Protein AF-A0A968T554-F1 (afdb_monomer_lite)

Sequence (140 aa):
MIKTLPDLVFYTQKIAQVHGANHPELNEAASLIIQVDHELRQHLKNEEEVLFPAIKKLAEFNLQEDRQTINTEITRMIGEHDFAGGTMDYIHTITSGYKLPDDACQTYKVAFRLLEQFEDDLHIHVHLENNILYPKALKL

Secondary structure (DSSP, 8-state):
-TTTHHHHHHHHHHHHHHHTTT-THHHHHHHHHHHHHHHHHHHHHHIIIIIHHHHHHHHHH--HHHHHHHHHHHHHHHHHHHHHHHHHHHHHHHTTTTPPPTT--HHHHHHHHHHHHHHHHHHHHHHHIIIIIHHHHTT-

Foldseek 3Di:
DLVLLVVLLVLLVVCCVPCCVVQVLSVVLSVLSVVLNVLVVVLVVCVVPFQVVLLVCCVVPVDPVSLVSNVVSLVVSVVSLCSNLVSLVVSCVSCVNLDDDPPQDPSSVVNSVSSNVVNVVSVVVCCCVVPPVSVVSNVD

Structure (mmCIF, N/CA/C/O backbone):
data_AF-A0A968T554-F1
#
_entry.id   AF-A0A968T554-F1
#
loop_
_atom_site.group_PDB
_atom_site.id
_atom_site.type_symbol
_atom_site.label_atom_id
_atom_site.label_alt_id
_atom_site.label_comp_id
_atom_site.label_asym_id
_atom_site.label_entity_id
_atom_site.label_seq_id
_atom_site.pdbx_PDB_ins_code
_atom_site.Cartn_x
_atom_site.Cartn_y
_atom_site.Cartn_z
_atom_site.occupancy
_atom_site.B_iso_or_equiv
_atom_site.auth_seq_id
_atom_site.auth_comp_id
_atom_site.auth_asym_id
_atom_site.auth_atom_id
_atom_site.pdbx_PDB_model_num
ATOM 1 N N . MET A 1 1 ? 3.734 -6.682 5.311 1.00 73.88 1 MET A N 1
ATOM 2 C CA . MET A 1 1 ? 3.662 -5.271 4.884 1.00 73.88 1 MET A CA 1
ATOM 3 C C . MET A 1 1 ? 4.905 -4.436 5.237 1.00 73.88 1 MET A C 1
ATOM 5 O O . MET A 1 1 ? 5.717 -4.235 4.350 1.00 73.88 1 MET A O 1
ATOM 9 N N . ILE A 1 2 ? 5.168 -4.015 6.489 1.00 78.06 2 ILE A N 1
ATOM 10 C CA . ILE A 1 2 ? 6.301 -3.085 6.790 1.00 78.06 2 ILE A CA 1
ATOM 11 C C . ILE A 1 2 ? 7.674 -3.593 6.328 1.00 78.06 2 ILE A C 1
ATOM 13 O O . ILE A 1 2 ? 8.494 -2.827 5.829 1.00 78.06 2 ILE A O 1
ATOM 17 N N . LYS A 1 3 ? 7.946 -4.891 6.500 1.00 80.50 3 LYS A N 1
ATOM 18 C CA . LYS A 1 3 ? 9.250 -5.481 6.158 1.00 80.50 3 LYS A CA 1
ATOM 19 C C . LYS A 1 3 ? 9.536 -5.498 4.654 1.00 80.50 3 LYS A C 1
ATOM 21 O O . LYS A 1 3 ? 10.702 -5.513 4.287 1.00 80.50 3 LYS A O 1
ATOM 26 N N . THR A 1 4 ? 8.501 -5.520 3.814 1.00 84.88 4 THR A N 1
ATOM 27 C CA . THR A 1 4 ? 8.629 -5.639 2.352 1.00 84.88 4 THR A CA 1
ATOM 28 C C . THR A 1 4 ? 8.665 -4.281 1.653 1.00 84.88 4 THR A C 1
ATOM 30 O O . THR A 1 4 ? 9.204 -4.180 0.555 1.00 84.88 4 THR A O 1
ATOM 33 N N . LEU A 1 5 ? 8.170 -3.224 2.305 1.00 90.62 5 LEU A N 1
ATOM 34 C CA . LEU A 1 5 ? 8.167 -1.856 1.781 1.00 90.62 5 LEU A CA 1
ATOM 35 C C . LEU A 1 5 ? 9.557 -1.326 1.358 1.00 90.62 5 LEU A C 1
ATOM 37 O O . LEU A 1 5 ? 9.654 -0.788 0.257 1.00 90.62 5 LEU A O 1
ATOM 41 N N . PRO A 1 6 ? 10.648 -1.487 2.144 1.00 94.31 6 PRO A N 1
ATOM 42 C CA . PRO A 1 6 ? 11.970 -1.016 1.723 1.00 94.31 6 PRO A CA 1
ATOM 43 C C . PRO A 1 6 ? 12.443 -1.650 0.411 1.00 94.31 6 PRO A C 1
ATOM 45 O O . PRO A 1 6 ? 12.982 -0.955 -0.450 1.00 94.31 6 PRO A O 1
ATOM 48 N N . ASP A 1 7 ? 12.206 -2.953 0.244 1.00 95.62 7 ASP A N 1
ATOM 49 C CA . ASP A 1 7 ? 12.557 -3.668 -0.981 1.00 95.62 7 ASP A CA 1
ATOM 50 C C . ASP A 1 7 ? 11.684 -3.195 -2.148 1.00 95.62 7 ASP A C 1
ATOM 52 O O . ASP A 1 7 ? 12.197 -2.948 -3.238 1.00 95.62 7 ASP A O 1
ATOM 56 N N . LEU A 1 8 ? 10.381 -3.002 -1.924 1.00 96.75 8 LEU A N 1
ATOM 57 C CA . LEU A 1 8 ? 9.461 -2.496 -2.942 1.00 96.75 8 LEU A CA 1
ATOM 58 C C . LEU A 1 8 ? 9.881 -1.110 -3.455 1.00 96.75 8 LEU A C 1
ATOM 60 O O . LEU A 1 8 ? 9.973 -0.903 -4.668 1.00 96.75 8 LEU A O 1
ATOM 64 N N . VAL A 1 9 ? 10.206 -0.182 -2.550 1.00 98.25 9 VAL A N 1
ATOM 65 C CA . VAL A 1 9 ? 10.723 1.151 -2.902 1.00 98.25 9 VAL A CA 1
ATOM 66 C C . VAL A 1 9 ? 12.035 1.026 -3.675 1.00 98.25 9 VAL A C 1
ATOM 68 O O . VAL A 1 9 ? 12.194 1.633 -4.734 1.00 98.25 9 VAL A O 1
ATOM 71 N N . PHE A 1 10 ? 12.966 0.199 -3.194 1.00 98.31 10 PHE A N 1
ATOM 72 C CA . PHE A 1 10 ? 14.255 0.000 -3.851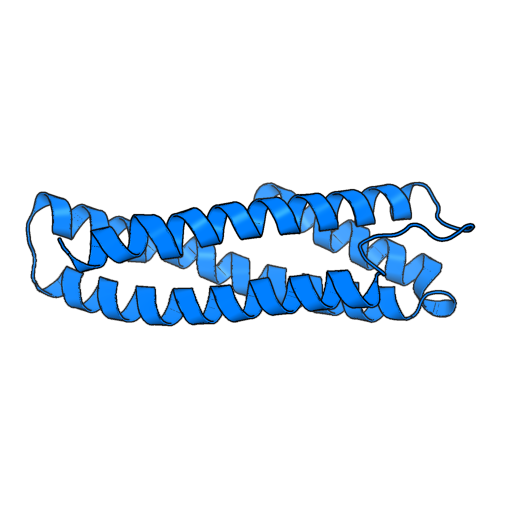 1.00 98.31 10 PHE A CA 1
ATOM 73 C C . PHE A 1 10 ? 14.099 -0.518 -5.287 1.00 98.31 10 PHE A C 1
ATOM 75 O O . PHE A 1 10 ? 14.683 0.037 -6.221 1.00 98.31 10 PHE A O 1
ATOM 82 N N . TYR A 1 11 ? 13.312 -1.577 -5.484 1.00 98.56 11 TYR A N 1
ATOM 83 C CA . TYR A 1 11 ? 13.168 -2.216 -6.788 1.00 98.56 11 TYR A CA 1
ATOM 84 C C . TYR A 1 11 ? 12.400 -1.341 -7.782 1.00 98.56 11 TYR A C 1
ATOM 86 O O . TYR A 1 11 ? 12.814 -1.261 -8.939 1.00 98.56 11 TYR A O 1
ATOM 94 N N . THR A 1 12 ? 11.348 -0.641 -7.348 1.00 98.56 12 THR A N 1
ATOM 95 C CA . THR A 1 12 ? 10.575 0.270 -8.214 1.00 98.56 12 THR A CA 1
ATOM 96 C C . THR A 1 12 ? 11.421 1.461 -8.668 1.00 98.56 12 THR A C 1
ATOM 98 O O . THR A 1 12 ? 11.499 1.745 -9.865 1.00 98.56 12 THR A O 1
ATOM 101 N N . GLN A 1 13 ? 12.182 2.081 -7.761 1.00 98.69 13 GLN A N 1
ATOM 102 C CA . GLN A 1 13 ? 13.156 3.116 -8.121 1.00 98.69 13 GLN A CA 1
ATOM 103 C C . GLN A 1 13 ? 14.237 2.586 -9.061 1.00 98.69 13 GLN A C 1
ATOM 105 O O . GLN A 1 13 ? 14.644 3.273 -10.002 1.00 98.69 13 GLN A O 1
ATOM 110 N N . LYS A 1 14 ? 14.716 1.356 -8.835 1.00 98.56 14 LYS A N 1
ATOM 111 C CA . LYS A 1 14 ? 15.782 0.792 -9.659 1.00 98.56 14 LYS A CA 1
ATOM 112 C C . LYS A 1 14 ? 15.338 0.575 -11.101 1.00 98.56 14 LYS A C 1
ATOM 114 O O . LYS A 1 14 ? 16.115 0.856 -12.015 1.00 98.56 14 LYS A O 1
ATOM 119 N N . ILE A 1 15 ? 14.118 0.086 -11.315 1.00 98.38 15 ILE A N 1
ATOM 120 C CA . ILE A 1 15 ? 13.597 -0.144 -12.668 1.00 98.38 15 ILE A CA 1
ATOM 121 C C . ILE A 1 15 ? 13.255 1.178 -13.355 1.00 98.38 15 ILE A C 1
ATOM 123 O O . ILE A 1 15 ? 13.578 1.326 -14.528 1.00 98.38 15 ILE A O 1
ATOM 127 N N . ALA A 1 16 ? 12.743 2.170 -12.620 1.00 98.56 16 ALA A N 1
ATOM 128 C CA . ALA A 1 16 ? 12.542 3.521 -13.134 1.00 98.56 16 ALA A CA 1
ATOM 129 C C . ALA A 1 16 ? 13.867 4.143 -13.600 1.00 98.56 16 ALA A C 1
ATOM 131 O O . ALA A 1 16 ? 13.970 4.638 -14.716 1.00 98.56 16 ALA A O 1
ATOM 132 N N . GLN A 1 17 ? 14.933 4.017 -12.805 1.00 98.38 17 GLN A N 1
ATOM 133 C CA . GLN A 1 17 ? 16.252 4.542 -13.163 1.00 98.38 17 GLN A CA 1
ATOM 134 C C . GLN A 1 17 ? 16.813 3.929 -14.458 1.00 98.38 17 GLN A C 1
ATOM 136 O O . GLN A 1 17 ? 17.447 4.627 -15.246 1.00 98.38 17 GLN A O 1
ATOM 141 N N . VAL A 1 18 ? 16.654 2.616 -14.646 1.00 98.00 18 VAL A N 1
ATOM 142 C CA . VAL A 1 18 ? 17.284 1.886 -15.761 1.00 98.00 18 VAL A CA 1
ATOM 143 C C . VAL A 1 18 ? 16.419 1.908 -17.020 1.00 98.00 18 VAL A C 1
ATOM 145 O O . VAL A 1 18 ? 16.947 2.052 -18.119 1.00 98.00 18 VAL A O 1
ATOM 148 N N . HIS A 1 19 ? 15.105 1.760 -16.866 1.00 98.12 19 HIS A N 1
ATOM 149 C CA . HIS A 1 19 ? 14.161 1.560 -17.966 1.00 98.12 19 HIS A CA 1
ATOM 150 C C . HIS A 1 19 ? 13.229 2.756 -18.192 1.00 98.12 19 HIS A C 1
ATOM 152 O O . HIS A 1 19 ? 12.607 2.831 -19.247 1.00 98.12 19 HIS A O 1
ATOM 158 N N . GLY A 1 20 ? 13.171 3.726 -17.273 1.00 97.75 20 GLY A N 1
ATOM 159 C CA . GLY A 1 20 ? 12.201 4.826 -17.284 1.00 97.75 20 GLY A CA 1
ATOM 160 C C . GLY A 1 20 ? 12.275 5.777 -18.480 1.00 97.75 20 GLY A C 1
ATOM 161 O O . GLY A 1 20 ? 11.345 6.546 -18.692 1.00 97.75 20 GLY A O 1
ATOM 162 N N . ALA A 1 21 ? 13.350 5.742 -19.273 1.00 97.56 21 ALA A N 1
ATOM 163 C CA . ALA A 1 21 ? 13.417 6.476 -20.539 1.00 97.56 21 ALA A CA 1
ATOM 164 C C . ALA A 1 21 ? 12.559 5.827 -21.642 1.00 97.56 21 ALA A C 1
ATOM 166 O O . ALA A 1 21 ? 11.971 6.535 -22.454 1.00 97.56 21 ALA A O 1
ATOM 167 N N . ASN A 1 22 ? 12.487 4.492 -21.657 1.00 97.44 22 ASN A N 1
ATOM 168 C CA . ASN A 1 22 ? 11.694 3.718 -22.618 1.00 97.44 22 ASN A CA 1
ATOM 169 C C . ASN A 1 22 ? 10.313 3.337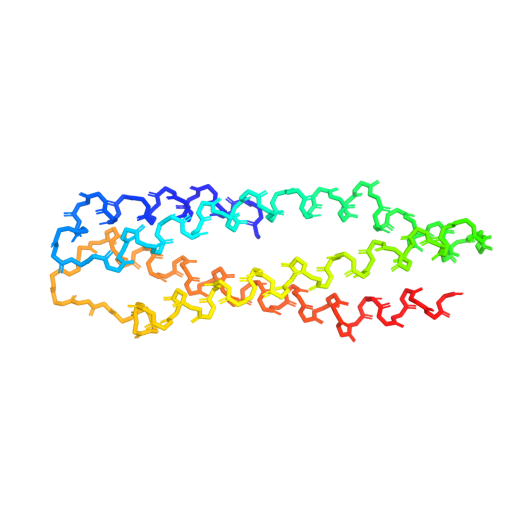 -22.058 1.00 97.44 22 ASN A C 1
ATOM 171 O O . ASN A 1 22 ? 9.398 3.086 -22.832 1.00 97.44 22 ASN A O 1
ATOM 175 N N . HIS A 1 23 ? 10.189 3.316 -20.729 1.00 97.94 23 HIS A N 1
ATOM 176 C CA . HIS A 1 23 ? 9.017 2.896 -19.956 1.00 97.94 23 HIS A CA 1
ATOM 177 C C . HIS A 1 23 ? 8.669 3.987 -18.926 1.00 97.94 23 HIS A C 1
ATOM 179 O O . HIS A 1 23 ? 8.965 3.839 -17.734 1.00 97.94 23 HIS A O 1
ATOM 185 N N . PRO A 1 24 ? 8.164 5.156 -19.372 1.00 97.94 24 PRO A N 1
ATOM 186 C CA . PRO A 1 24 ? 7.978 6.332 -18.520 1.00 97.94 24 PRO A CA 1
ATOM 187 C C . PRO A 1 24 ? 7.016 6.109 -17.348 1.00 97.94 24 PRO A C 1
ATOM 189 O O . PRO A 1 24 ? 7.193 6.749 -16.308 1.00 97.94 24 PRO A O 1
ATOM 192 N N . GLU A 1 25 ? 6.070 5.176 -17.471 1.00 98.44 25 GLU A N 1
ATOM 193 C CA . GLU A 1 25 ? 5.146 4.758 -16.412 1.00 98.44 25 GLU A CA 1
ATOM 194 C C . GLU A 1 25 ? 5.875 4.267 -15.155 1.00 98.44 25 GLU A C 1
ATOM 196 O O . GLU A 1 25 ? 5.377 4.422 -14.042 1.00 98.44 25 GLU A O 1
ATOM 201 N N . LEU A 1 26 ? 7.097 3.742 -15.297 1.00 98.62 26 LEU A N 1
ATOM 202 C CA . LEU A 1 26 ? 7.891 3.277 -14.161 1.00 98.62 26 LEU A CA 1
ATOM 203 C C . LEU A 1 26 ? 8.329 4.423 -13.250 1.00 98.62 26 LEU A C 1
ATOM 205 O O . LEU A 1 26 ? 8.439 4.229 -12.041 1.00 98.62 26 LEU A O 1
ATOM 209 N N . ASN A 1 27 ? 8.577 5.614 -13.805 1.00 98.69 27 ASN A N 1
ATOM 210 C CA . ASN A 1 27 ? 8.939 6.783 -13.000 1.00 98.69 27 ASN A CA 1
ATOM 211 C C . ASN A 1 27 ? 7.762 7.223 -12.126 1.00 98.69 27 ASN A C 1
ATOM 213 O O . ASN A 1 27 ? 7.946 7.571 -10.959 1.00 98.69 27 ASN A O 1
ATOM 217 N N . GLU A 1 28 ? 6.559 7.179 -12.694 1.00 98.56 28 GLU A N 1
ATOM 218 C CA . GLU A 1 28 ? 5.325 7.508 -11.992 1.00 98.56 28 GLU A CA 1
ATOM 219 C C . GLU A 1 28 ? 5.015 6.464 -10.917 1.00 98.56 28 GLU A C 1
ATOM 221 O O . GLU A 1 28 ? 4.861 6.825 -9.751 1.00 98.56 28 GLU A O 1
ATOM 226 N N . ALA A 1 29 ? 5.059 5.172 -11.260 1.00 98.62 29 ALA A N 1
ATOM 227 C CA . ALA A 1 29 ? 4.878 4.084 -10.302 1.00 98.62 29 ALA A CA 1
ATOM 228 C C . ALA A 1 29 ? 5.871 4.177 -9.130 1.00 98.62 29 ALA A C 1
ATOM 230 O O . ALA A 1 29 ? 5.474 4.080 -7.971 1.00 98.62 29 ALA A O 1
ATOM 231 N N . ALA A 1 30 ? 7.155 4.437 -9.401 1.00 98.69 30 ALA A N 1
ATOM 232 C CA . ALA A 1 30 ? 8.156 4.608 -8.351 1.00 98.69 30 ALA A CA 1
ATOM 233 C C . ALA A 1 30 ? 7.857 5.815 -7.444 1.00 98.69 30 ALA A C 1
ATOM 235 O O . ALA A 1 30 ? 8.028 5.727 -6.229 1.00 98.69 30 ALA A O 1
ATOM 236 N N . SER A 1 31 ? 7.390 6.936 -8.004 1.00 98.62 31 SER A N 1
ATOM 237 C CA . SER A 1 31 ? 7.006 8.111 -7.213 1.00 98.62 31 SER A CA 1
ATOM 238 C C . SER A 1 31 ? 5.786 7.848 -6.331 1.00 98.62 31 SER A C 1
ATOM 240 O O . SER A 1 31 ? 5.756 8.306 -5.189 1.00 98.62 31 SER A O 1
ATOM 242 N N . LEU A 1 32 ? 4.801 7.110 -6.838 1.00 98.62 32 LEU A N 1
ATOM 243 C CA . LEU A 1 32 ? 3.599 6.739 -6.096 1.00 98.62 32 LEU A CA 1
ATOM 244 C C . LEU A 1 32 ? 3.912 5.760 -4.964 1.00 98.62 32 LEU A C 1
ATOM 246 O O . LEU A 1 32 ? 3.448 5.955 -3.846 1.00 98.62 32 LEU A O 1
ATOM 250 N N . ILE A 1 33 ? 4.776 4.771 -5.200 1.00 98.38 33 ILE A N 1
ATOM 251 C CA . ILE A 1 33 ? 5.198 3.824 -4.159 1.00 98.38 33 ILE A CA 1
ATOM 252 C C . ILE A 1 33 ? 5.931 4.513 -3.007 1.00 98.38 33 ILE A C 1
ATOM 254 O O . ILE A 1 33 ? 5.767 4.112 -1.859 1.00 98.38 33 ILE A O 1
ATOM 258 N N . ILE A 1 34 ? 6.694 5.577 -3.268 1.00 98.00 34 ILE A N 1
ATOM 259 C CA . ILE A 1 34 ? 7.308 6.379 -2.196 1.00 98.00 34 ILE A CA 1
ATOM 260 C C . ILE A 1 34 ? 6.235 7.076 -1.347 1.00 98.00 34 ILE A C 1
ATOM 262 O O . ILE A 1 34 ? 6.380 7.152 -0.128 1.00 98.00 34 ILE A O 1
ATOM 266 N N . GLN A 1 35 ? 5.166 7.579 -1.971 1.00 97.62 35 GLN A N 1
ATOM 267 C CA . GLN A 1 35 ? 4.053 8.203 -1.248 1.00 97.62 35 GLN A CA 1
ATOM 268 C C . GLN A 1 35 ? 3.310 7.167 -0.400 1.00 97.62 35 GLN A C 1
ATOM 270 O O . GLN A 1 35 ? 3.121 7.386 0.793 1.00 97.62 35 GLN A O 1
ATOM 275 N N . VAL A 1 36 ? 2.988 6.005 -0.976 1.00 97.44 36 VAL A N 1
ATOM 276 C CA . VAL A 1 36 ? 2.371 4.890 -0.242 1.00 97.44 36 VAL A CA 1
ATOM 277 C C . VAL A 1 36 ? 3.254 4.439 0.924 1.00 97.44 36 VAL A C 1
ATOM 279 O O . VAL A 1 36 ? 2.744 4.255 2.022 1.00 97.44 36 VAL A O 1
ATOM 282 N N . ASP A 1 37 ? 4.573 4.311 0.739 1.00 96.38 37 ASP A N 1
ATOM 283 C CA . ASP A 1 37 ? 5.500 3.964 1.827 1.00 96.38 37 ASP A CA 1
ATOM 284 C C . ASP A 1 37 ? 5.458 4.985 2.974 1.00 96.38 37 ASP A C 1
ATOM 286 O O . ASP A 1 37 ? 5.451 4.594 4.142 1.00 96.38 37 ASP A O 1
ATOM 290 N N . HIS A 1 38 ? 5.410 6.283 2.660 1.00 94.94 38 HIS A N 1
ATOM 291 C CA . HIS A 1 38 ? 5.352 7.333 3.675 1.00 94.94 38 HIS A CA 1
ATOM 292 C C . HIS A 1 38 ? 4.068 7.262 4.505 1.00 94.94 38 HIS A C 1
ATOM 294 O O . HIS A 1 38 ? 4.140 7.173 5.735 1.00 94.94 38 HIS A O 1
ATOM 300 N N . GLU A 1 39 ? 2.918 7.256 3.831 1.00 94.81 39 GLU A N 1
ATOM 301 C CA . GLU A 1 39 ? 1.602 7.240 4.471 1.00 94.81 39 GLU A CA 1
ATOM 302 C C . GLU A 1 39 ? 1.404 5.948 5.268 1.00 94.81 39 GLU A C 1
ATOM 304 O O . GLU A 1 39 ? 1.062 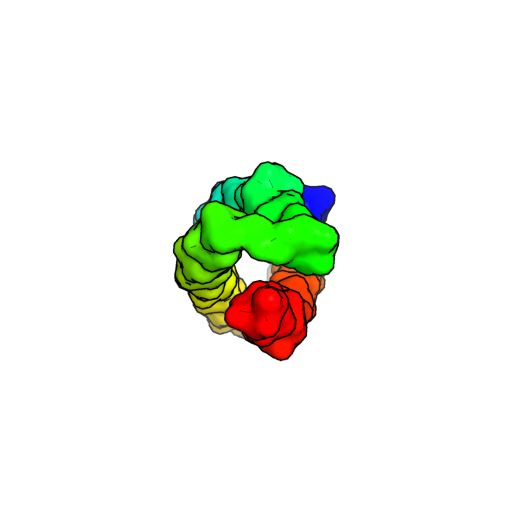5.976 6.451 1.00 94.81 39 GLU A O 1
ATOM 309 N N . LEU A 1 40 ? 1.734 4.797 4.677 1.00 95.19 40 LEU A N 1
ATOM 310 C CA . LEU A 1 40 ? 1.484 3.500 5.294 1.00 95.19 40 LEU A CA 1
ATOM 311 C C . LEU A 1 40 ? 2.350 3.262 6.543 1.00 95.19 40 LEU A C 1
ATOM 313 O O . LEU A 1 40 ? 1.921 2.603 7.488 1.00 95.19 40 LEU A O 1
ATOM 317 N N . ARG A 1 41 ? 3.563 3.827 6.609 1.00 94.31 41 ARG A N 1
ATOM 318 C CA . ARG A 1 41 ? 4.383 3.783 7.835 1.00 94.31 41 ARG A CA 1
ATOM 319 C C . ARG A 1 41 ? 3.739 4.544 8.987 1.00 94.31 41 ARG A C 1
ATOM 321 O O . ARG A 1 41 ? 3.840 4.101 10.130 1.00 94.31 41 ARG A O 1
ATOM 328 N N . GLN A 1 42 ? 3.135 5.696 8.706 1.00 94.31 42 GLN A N 1
ATOM 329 C CA . GLN A 1 42 ? 2.446 6.494 9.719 1.00 94.31 42 GLN A CA 1
ATOM 330 C C . GLN A 1 42 ? 1.132 5.836 10.135 1.00 94.31 42 GLN A C 1
ATOM 332 O O . GLN A 1 42 ? 0.862 5.737 11.332 1.00 94.31 42 GLN A O 1
ATOM 337 N N . HIS A 1 43 ? 0.380 5.336 9.156 1.00 96.06 43 HIS A N 1
ATOM 338 C CA . HIS A 1 43 ? -0.838 4.561 9.334 1.00 96.06 43 HIS A CA 1
ATOM 339 C C . HIS A 1 43 ? -0.619 3.385 10.297 1.00 96.06 43 HIS A C 1
ATOM 341 O O . HIS A 1 43 ? -1.144 3.393 11.409 1.00 96.06 43 HIS A O 1
ATOM 347 N N . LEU A 1 44 ? 0.274 2.451 9.947 1.00 95.56 44 LEU A N 1
ATOM 348 C CA . LEU A 1 44 ? 0.526 1.238 10.737 1.00 95.56 44 LEU A CA 1
ATOM 349 C C . LEU A 1 44 ? 1.050 1.551 12.144 1.00 95.56 44 LEU A C 1
ATOM 351 O O . LEU A 1 44 ? 0.705 0.882 13.116 1.00 95.56 44 LEU A O 1
ATOM 355 N N . LYS A 1 45 ? 1.863 2.605 12.281 1.00 95.69 45 LYS A N 1
ATOM 356 C CA . LYS A 1 45 ? 2.312 3.065 13.597 1.00 95.69 45 LYS A CA 1
ATOM 357 C C . LYS A 1 45 ? 1.135 3.531 14.455 1.00 95.69 45 LYS A C 1
ATOM 359 O O . LYS A 1 45 ? 1.081 3.222 15.642 1.00 95.69 45 LYS A O 1
ATOM 364 N N . ASN A 1 46 ? 0.203 4.284 13.877 1.00 96.81 46 ASN A N 1
ATOM 365 C CA . ASN A 1 46 ? -0.970 4.742 14.606 1.00 96.81 46 ASN A CA 1
ATOM 366 C C . ASN A 1 46 ? -1.887 3.589 15.015 1.00 96.81 46 ASN A C 1
ATOM 368 O O . ASN A 1 46 ? -2.439 3.603 16.116 1.00 96.81 46 ASN A O 1
ATOM 372 N N . GLU A 1 47 ? -2.033 2.589 14.154 1.00 97.38 47 GLU A N 1
ATOM 373 C CA . GLU A 1 47 ? -2.778 1.390 14.500 1.00 97.38 47 GLU A CA 1
ATOM 374 C C . GLU A 1 47 ? -2.208 0.711 15.752 1.00 97.38 47 GLU A C 1
ATOM 376 O O . GLU A 1 47 ? -2.932 0.486 16.726 1.00 97.38 47 GLU A O 1
ATOM 381 N N . GLU A 1 48 ? -0.895 0.464 15.766 1.00 97.06 48 GLU A N 1
ATOM 382 C CA . GLU A 1 48 ? -0.202 -0.216 16.864 1.00 97.06 48 GLU A CA 1
ATOM 383 C C . GLU A 1 48 ? -0.159 0.607 18.162 1.00 97.06 48 GLU A C 1
ATOM 385 O O . GLU A 1 48 ? -0.301 0.049 19.254 1.00 97.06 48 GLU A O 1
ATOM 390 N N . GLU A 1 49 ? 0.037 1.924 18.067 1.00 96.88 49 GLU A N 1
ATOM 391 C CA . GLU A 1 49 ? 0.265 2.786 19.234 1.00 96.88 49 GLU A CA 1
ATOM 392 C C . GLU A 1 49 ? -1.013 3.432 19.789 1.00 96.88 49 GLU A C 1
ATOM 394 O O . GLU A 1 49 ? -1.052 3.772 20.976 1.00 96.88 49 GLU A O 1
ATOM 399 N N . VAL A 1 50 ? -2.063 3.590 18.974 1.00 96.19 50 VAL A N 1
ATOM 400 C CA . VAL A 1 50 ? -3.270 4.355 19.336 1.00 96.19 50 VAL A CA 1
ATOM 401 C C . VAL A 1 50 ? -4.541 3.527 19.180 1.00 96.19 50 VAL A C 1
ATOM 403 O O . VAL A 1 50 ? -5.210 3.244 20.181 1.00 96.19 50 VAL A O 1
ATOM 406 N N . LEU A 1 51 ? -4.884 3.116 17.955 1.00 97.25 51 LEU A N 1
ATOM 407 C CA . LEU A 1 51 ? -6.194 2.524 17.667 1.00 97.25 51 LEU A CA 1
ATOM 408 C C . LEU A 1 51 ? -6.364 1.152 18.330 1.00 97.25 51 LEU A C 1
ATOM 410 O O . LEU A 1 51 ? -7.330 0.943 19.069 1.00 97.25 51 LEU A O 1
ATOM 414 N N . PHE A 1 52 ? -5.435 0.216 18.125 1.00 97.19 52 PHE A N 1
ATOM 415 C CA . PHE A 1 52 ? -5.551 -1.128 18.696 1.00 97.19 52 PHE A CA 1
ATOM 416 C C . PHE A 1 52 ? -5.527 -1.124 20.234 1.00 97.19 52 PHE A C 1
ATOM 418 O O . PHE A 1 52 ? -6.366 -1.809 20.835 1.00 97.19 52 PHE A O 1
ATOM 425 N N . PRO A 1 53 ? -4.666 -0.334 20.913 1.00 96.12 53 PRO A N 1
ATOM 426 C CA . PRO A 1 53 ? -4.746 -0.173 22.362 1.00 96.12 53 PRO A CA 1
ATOM 427 C C . PRO A 1 53 ? -6.093 0.375 22.850 1.00 96.12 53 PRO A C 1
ATOM 429 O O . PRO A 1 53 ? -6.612 -0.132 23.846 1.00 96.12 53 PRO A O 1
ATOM 432 N N . ALA A 1 54 ? -6.676 1.367 22.166 1.00 95.75 54 ALA A N 1
ATOM 433 C CA . ALA A 1 54 ? -7.982 1.922 22.531 1.00 95.75 54 ALA A CA 1
ATOM 434 C C . ALA A 1 54 ? -9.104 0.878 22.394 1.00 95.75 54 ALA A C 1
ATOM 436 O O . ALA A 1 54 ? -9.894 0.700 23.322 1.00 95.75 54 ALA A O 1
ATOM 437 N N . ILE A 1 55 ? -9.126 0.110 21.294 1.00 95.81 55 ILE A N 1
ATOM 438 C CA . ILE A 1 55 ? -10.082 -0.996 21.092 1.00 95.81 55 ILE A CA 1
ATOM 439 C C . ILE A 1 55 ? -9.979 -2.014 22.231 1.00 95.81 55 ILE A C 1
ATOM 441 O O . ILE A 1 55 ? -10.995 -2.427 22.793 1.00 95.81 55 ILE A O 1
ATOM 445 N N . LYS A 1 56 ? -8.753 -2.402 22.602 1.00 94.81 56 LYS A N 1
ATOM 446 C CA . LYS A 1 56 ? -8.522 -3.370 23.678 1.00 94.81 56 LYS A CA 1
ATOM 447 C C . LYS A 1 56 ? -9.013 -2.851 25.032 1.00 94.81 56 LYS A C 1
ATOM 449 O O . LYS A 1 56 ? -9.716 -3.573 25.734 1.00 94.81 56 LYS A O 1
ATOM 454 N N . LYS A 1 57 ? -8.691 -1.603 25.385 1.00 92.94 57 LYS A N 1
ATOM 455 C CA . LYS A 1 57 ? -9.147 -0.984 26.641 1.00 92.94 57 LYS A CA 1
ATOM 456 C C . LYS A 1 57 ? -10.665 -0.873 26.706 1.00 92.94 57 LYS A C 1
ATOM 458 O O . LYS A 1 57 ? -11.247 -1.200 27.740 1.00 92.94 57 LYS A O 1
ATOM 463 N N . LEU A 1 58 ? -11.311 -0.478 25.609 1.00 92.19 58 LEU A N 1
ATOM 464 C CA . LEU A 1 58 ? -12.766 -0.406 25.552 1.00 92.19 58 LEU A CA 1
ATOM 465 C C . LEU A 1 58 ? -13.402 -1.785 25.771 1.00 92.19 58 LEU A C 1
ATOM 467 O O . LEU A 1 58 ? -14.341 -1.900 26.557 1.00 92.19 58 LEU A O 1
ATOM 471 N N . ALA A 1 59 ? -12.866 -2.825 25.126 1.00 91.25 59 ALA A N 1
ATOM 472 C CA . ALA A 1 59 ? -13.353 -4.195 25.273 1.00 91.25 59 ALA A CA 1
ATOM 473 C C . ALA A 1 59 ? -13.199 -4.742 26.706 1.00 91.25 59 ALA A C 1
ATOM 475 O O . ALA A 1 59 ? -14.029 -5.535 27.146 1.00 91.25 59 ALA A O 1
ATOM 476 N N . GLU A 1 60 ? -12.154 -4.331 27.431 1.00 92.50 60 GLU A N 1
ATOM 477 C CA . GLU A 1 60 ? -11.861 -4.808 28.790 1.00 92.50 60 GLU A CA 1
ATOM 478 C C . GLU A 1 60 ? -12.579 -4.002 29.887 1.00 92.50 60 GLU A C 1
ATOM 480 O O . GLU A 1 60 ? -13.067 -4.579 30.859 1.00 92.50 60 GLU A O 1
ATOM 485 N N . PHE A 1 61 ? -12.654 -2.675 29.748 1.00 89.31 61 PHE A N 1
ATOM 486 C CA . PHE A 1 61 ? -13.044 -1.767 30.836 1.00 89.31 61 PHE A CA 1
ATOM 487 C C . PHE A 1 61 ? -14.273 -0.899 30.528 1.00 89.31 61 PHE A C 1
ATOM 489 O O . PHE A 1 61 ? -14.765 -0.211 31.422 1.00 89.31 61 PHE A O 1
ATOM 496 N N . ASN A 1 62 ? -14.790 -0.927 29.294 1.00 81.50 62 ASN A N 1
ATOM 497 C CA . ASN A 1 62 ? -15.954 -0.155 28.841 1.00 81.50 62 ASN A CA 1
ATOM 498 C C . ASN A 1 62 ? -15.854 1.370 29.102 1.00 81.50 62 ASN A C 1
ATOM 500 O O . ASN A 1 62 ? -16.821 2.017 29.514 1.00 81.50 62 ASN A O 1
ATOM 504 N N . LEU A 1 63 ? -14.670 1.952 28.886 1.00 77.44 63 LEU A N 1
ATOM 505 C CA . LEU A 1 63 ? -14.406 3.376 29.118 1.00 77.44 63 LEU A CA 1
ATOM 506 C C . LEU A 1 63 ? -14.936 4.237 27.960 1.00 77.44 63 LEU A C 1
ATOM 508 O O . LEU A 1 63 ? -14.614 4.012 26.799 1.00 77.44 63 LEU A O 1
ATOM 512 N N . GLN A 1 64 ? -15.736 5.260 28.270 1.00 77.88 64 GLN A N 1
ATOM 513 C CA . GLN A 1 64 ? -16.357 6.127 27.254 1.00 77.88 64 GLN A CA 1
ATOM 514 C C . GLN A 1 64 ? -15.347 6.954 26.435 1.00 77.88 64 GLN A C 1
ATOM 516 O O . GLN A 1 64 ? -15.597 7.217 25.263 1.00 77.88 64 GLN A O 1
ATOM 521 N N . GLU A 1 65 ? -14.206 7.332 27.016 1.00 79.50 65 GLU A N 1
ATOM 522 C CA . GLU A 1 65 ? -13.158 8.106 26.327 1.00 79.50 65 GLU A CA 1
ATOM 523 C C . GLU A 1 65 ? -12.549 7.331 25.144 1.00 79.50 65 GLU A C 1
ATOM 525 O O . GLU A 1 65 ? -12.388 7.882 24.055 1.00 79.50 65 GLU A O 1
ATOM 530 N N . ASP A 1 66 ? -12.327 6.022 25.307 1.00 86.62 66 ASP A N 1
ATOM 531 C CA . ASP A 1 66 ? -11.782 5.168 24.247 1.00 86.62 66 ASP A CA 1
ATOM 532 C C . ASP A 1 66 ? -12.746 5.046 23.051 1.00 86.62 66 ASP A C 1
ATOM 534 O O . ASP A 1 66 ? -12.299 4.931 21.910 1.00 86.62 66 ASP A O 1
ATOM 538 N N . ARG A 1 67 ? -14.071 5.155 23.261 1.00 89.94 67 ARG A N 1
ATOM 539 C CA . ARG A 1 67 ? -15.056 5.140 22.159 1.00 89.94 67 ARG A CA 1
ATOM 540 C C . ARG A 1 67 ? -14.875 6.320 21.217 1.00 89.94 67 ARG A C 1
ATOM 542 O O . ARG A 1 67 ? -15.000 6.153 20.004 1.00 89.94 67 ARG A O 1
ATOM 549 N N . GLN A 1 68 ? -14.621 7.515 21.748 1.00 90.38 68 GLN A N 1
ATOM 550 C CA . GLN A 1 68 ? -14.440 8.702 20.913 1.00 90.38 68 GLN A CA 1
ATOM 551 C C . GLN A 1 68 ? -13.153 8.597 20.088 1.00 90.38 68 GLN A C 1
ATOM 553 O O . GLN A 1 68 ? -13.178 8.882 18.886 1.00 90.38 68 GLN A O 1
ATOM 558 N N . THR A 1 69 ? -12.068 8.127 20.707 1.00 92.44 69 THR A N 1
ATOM 559 C CA . THR A 1 69 ? -10.800 7.840 20.024 1.00 92.44 69 THR A CA 1
ATOM 560 C C . THR A 1 69 ? -11.008 6.839 18.891 1.00 92.44 69 THR A C 1
ATOM 562 O O . THR A 1 69 ? -10.653 7.132 17.756 1.00 92.44 69 THR A O 1
ATOM 565 N N . ILE A 1 70 ? -11.676 5.709 19.151 1.00 95.12 70 ILE A N 1
ATOM 566 C CA . ILE A 1 70 ? -11.948 4.675 18.138 1.00 95.12 70 ILE A CA 1
ATOM 567 C C . ILE A 1 70 ? -12.735 5.238 16.948 1.00 95.12 70 ILE A C 1
ATOM 569 O O . ILE A 1 70 ? -12.349 5.006 15.807 1.00 95.12 70 ILE A O 1
ATOM 573 N N . ASN A 1 71 ? -13.811 5.997 17.186 1.00 94.69 71 ASN A N 1
ATOM 574 C CA . ASN A 1 71 ? -14.605 6.585 16.099 1.00 94.69 71 ASN A CA 1
ATOM 575 C C . ASN A 1 71 ? -13.779 7.546 15.227 1.00 94.69 71 ASN A C 1
ATOM 577 O O . ASN A 1 71 ? -13.877 7.520 13.998 1.00 94.69 71 ASN A O 1
ATOM 581 N N . THR A 1 72 ? -12.975 8.395 15.871 1.00 94.50 72 THR A N 1
ATOM 582 C CA . THR A 1 72 ? -12.156 9.403 15.185 1.00 94.50 72 THR A CA 1
ATOM 583 C C . THR A 1 72 ? -11.057 8.738 14.363 1.00 94.50 72 THR A C 1
ATOM 585 O O . THR A 1 72 ? -10.923 9.025 13.174 1.00 94.50 72 THR A O 1
ATOM 588 N N . GLU A 1 73 ? -10.324 7.800 14.967 1.00 97.00 73 GLU A N 1
ATOM 589 C CA . GLU A 1 73 ? -9.235 7.099 14.294 1.00 97.00 73 GLU A CA 1
ATOM 590 C C . GLU A 1 73 ? -9.749 6.222 13.153 1.00 97.00 73 GLU A C 1
ATOM 592 O O . GLU A 1 73 ? -9.222 6.334 12.056 1.00 97.00 73 GLU A O 1
ATOM 597 N N . ILE A 1 74 ? -10.824 5.441 13.333 1.00 97.81 74 ILE A N 1
ATOM 598 C CA . ILE A 1 74 ? -11.391 4.618 12.245 1.00 97.81 74 ILE A CA 1
ATOM 599 C C . ILE A 1 74 ? -11.788 5.475 11.038 1.00 97.81 74 ILE A C 1
ATOM 601 O O . ILE A 1 74 ? -11.526 5.092 9.901 1.00 97.81 74 ILE A O 1
ATOM 605 N N . THR A 1 75 ? -12.391 6.646 11.266 1.00 96.62 75 THR A N 1
ATOM 606 C CA . THR A 1 75 ? -12.762 7.555 10.167 1.00 96.62 75 THR A CA 1
ATOM 607 C C . THR A 1 75 ? -11.531 7.997 9.378 1.00 96.62 75 THR A C 1
ATOM 609 O O . THR A 1 75 ? -11.568 8.036 8.149 1.00 96.62 75 THR A O 1
ATOM 612 N N . ARG A 1 76 ? -10.429 8.303 10.073 1.00 96.19 76 ARG A N 1
ATOM 613 C CA . ARG A 1 76 ? -9.158 8.659 9.438 1.00 96.19 76 ARG A CA 1
ATOM 614 C C . ARG A 1 76 ? -8.531 7.470 8.704 1.00 96.19 76 ARG A C 1
ATOM 616 O O . ARG A 1 76 ? -8.169 7.626 7.543 1.00 96.19 76 ARG A O 1
ATOM 623 N N . MET A 1 77 ? -8.460 6.299 9.345 1.00 97.19 77 MET A N 1
ATOM 624 C CA . MET A 1 77 ? -7.871 5.082 8.767 1.00 97.19 77 MET A CA 1
ATOM 625 C C . MET A 1 77 ? -8.563 4.688 7.456 1.00 97.19 77 MET A C 1
ATOM 627 O O . MET A 1 77 ? -7.890 4.349 6.493 1.00 97.19 77 MET A O 1
ATOM 631 N N . ILE A 1 78 ? -9.895 4.802 7.371 1.00 97.31 78 ILE A N 1
ATOM 632 C CA . ILE A 1 78 ? -10.635 4.507 6.131 1.00 97.31 78 ILE A CA 1
ATOM 633 C C . ILE A 1 78 ? -10.198 5.430 4.983 1.00 97.31 78 ILE A C 1
ATOM 635 O O . ILE A 1 78 ? -9.999 4.955 3.870 1.00 97.31 78 ILE A O 1
ATOM 639 N N . GLY A 1 79 ? -9.999 6.725 5.245 1.00 97.25 79 GLY A N 1
ATOM 640 C CA . GLY A 1 79 ? -9.500 7.649 4.221 1.00 97.25 79 GLY A CA 1
ATOM 641 C C . GLY A 1 79 ? -8.077 7.315 3.758 1.00 97.25 79 GLY A C 1
ATOM 642 O O . GLY A 1 79 ? -7.764 7.437 2.575 1.00 97.25 79 GLY A O 1
ATOM 643 N N . GLU A 1 80 ? -7.225 6.849 4.672 1.00 97.50 80 GLU A N 1
ATOM 644 C CA . GLU A 1 80 ? -5.869 6.382 4.353 1.00 97.50 80 GLU A CA 1
ATOM 645 C C . GLU A 1 80 ? -5.890 5.077 3.543 1.00 97.50 80 GLU A C 1
ATOM 647 O O . GLU A 1 80 ? -5.115 4.929 2.596 1.00 97.50 80 GLU A O 1
ATOM 652 N N . HIS A 1 81 ? -6.824 4.169 3.841 1.00 98.25 81 HIS A N 1
ATOM 653 C CA . HIS A 1 81 ? -7.072 2.963 3.048 1.00 98.25 81 HIS A CA 1
ATOM 654 C C . HIS A 1 81 ? -7.518 3.292 1.625 1.00 98.25 81 HIS A C 1
ATOM 656 O O . HIS A 1 81 ? -6.981 2.719 0.678 1.00 98.25 81 HIS A O 1
ATOM 662 N N . ASP A 1 82 ? -8.453 4.231 1.462 1.00 97.69 82 ASP A N 1
ATOM 663 C CA . ASP A 1 82 ? -8.933 4.655 0.144 1.00 97.69 82 ASP A CA 1
ATOM 664 C C . ASP A 1 82 ? -7.795 5.260 -0.694 1.00 97.69 82 ASP A C 1
ATOM 666 O O . ASP A 1 82 ? -7.672 4.969 -1.886 1.00 97.69 82 ASP A O 1
ATOM 670 N N . PHE A 1 83 ? -6.920 6.059 -0.071 1.00 97.50 83 PHE A N 1
ATOM 671 C CA . PHE A 1 83 ? -5.730 6.596 -0.731 1.00 97.50 83 PHE A CA 1
ATOM 672 C C . PHE A 1 83 ? -4.761 5.490 -1.166 1.00 97.50 83 PHE A C 1
ATOM 674 O O . PHE A 1 83 ? -4.336 5.464 -2.325 1.00 97.50 83 PHE A O 1
ATOM 681 N N . ALA A 1 84 ? -4.404 4.578 -0.257 1.00 97.31 84 ALA A N 1
ATOM 682 C CA . ALA A 1 84 ? -3.448 3.514 -0.547 1.00 97.31 84 ALA A CA 1
ATOM 683 C C . ALA A 1 84 ? -3.983 2.553 -1.622 1.00 97.31 84 ALA A C 1
ATOM 685 O O . ALA A 1 84 ? -3.278 2.275 -2.592 1.00 97.31 84 ALA A O 1
ATOM 686 N N . GLY A 1 85 ? -5.237 2.110 -1.491 1.00 97.50 85 GLY A N 1
ATOM 687 C CA . GLY A 1 85 ? -5.905 1.241 -2.461 1.00 97.50 85 GLY A CA 1
ATOM 688 C C . GLY A 1 85 ? -6.029 1.900 -3.833 1.00 97.50 85 GLY A C 1
ATOM 689 O O . GLY A 1 85 ? -5.554 1.350 -4.820 1.00 97.50 85 GLY A O 1
ATOM 690 N N . GLY A 1 86 ? -6.543 3.134 -3.894 1.00 98.25 86 GLY A N 1
ATOM 691 C CA . GLY A 1 86 ? -6.674 3.862 -5.159 1.00 98.25 86 GLY A CA 1
ATOM 692 C C . GLY A 1 86 ? -5.330 4.146 -5.840 1.00 98.25 86 GLY A C 1
ATOM 693 O O . GLY A 1 86 ? -5.236 4.137 -7.068 1.00 98.25 86 GLY A O 1
ATOM 694 N N . THR A 1 87 ? -4.265 4.357 -5.059 1.00 98.50 87 THR A N 1
ATOM 695 C CA . THR A 1 87 ? -2.910 4.504 -5.607 1.00 98.50 87 THR A CA 1
ATOM 696 C C . THR A 1 87 ? -2.412 3.194 -6.213 1.00 98.50 87 THR A C 1
ATOM 698 O O . THR A 1 87 ? -1.850 3.213 -7.309 1.00 98.50 87 THR A O 1
ATOM 701 N N . MET A 1 88 ? -2.642 2.060 -5.546 1.00 98.44 88 MET A N 1
ATOM 702 C CA . MET A 1 88 ? -2.273 0.747 -6.080 1.00 98.44 88 MET A CA 1
ATOM 703 C C . MET A 1 88 ? -3.083 0.381 -7.329 1.00 98.44 88 MET A C 1
ATOM 705 O O . MET A 1 88 ? -2.471 -0.012 -8.318 1.00 98.44 88 MET A O 1
ATOM 709 N N . ASP A 1 89 ? -4.395 0.640 -7.360 1.00 98.44 89 ASP A N 1
ATOM 710 C CA . ASP A 1 89 ? -5.245 0.446 -8.549 1.00 98.4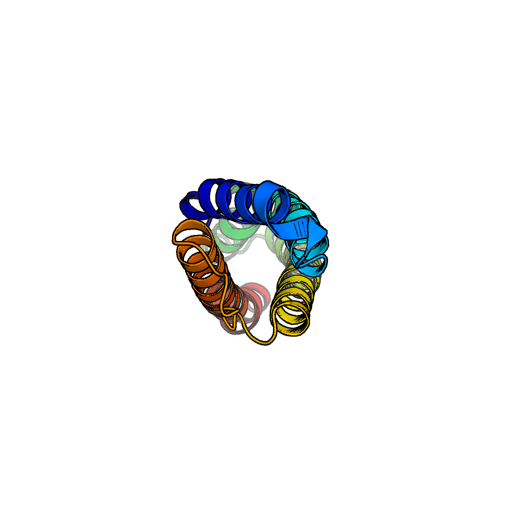4 89 ASP A CA 1
ATOM 711 C C . ASP A 1 89 ? -4.725 1.235 -9.766 1.00 98.44 89 ASP A C 1
ATOM 713 O O . ASP A 1 89 ? -4.722 0.769 -10.916 1.00 98.44 89 ASP A O 1
ATOM 717 N N . TYR A 1 90 ? -4.264 2.464 -9.528 1.00 98.75 90 TYR A N 1
ATOM 718 C CA . TYR A 1 90 ? -3.690 3.290 -10.581 1.00 98.75 90 TYR A CA 1
ATOM 719 C C . TYR A 1 90 ? -2.335 2.748 -11.054 1.00 98.75 90 TYR A C 1
ATOM 721 O O . TYR A 1 90 ? -2.116 2.644 -12.263 1.00 98.75 90 TYR A O 1
ATOM 729 N N . ILE A 1 91 ? -1.458 2.321 -10.136 1.00 98.75 91 ILE A N 1
ATOM 730 C CA . ILE A 1 91 ? -0.191 1.655 -10.481 1.00 98.75 91 ILE A CA 1
ATOM 731 C C . ILE A 1 91 ? -0.455 0.381 -11.297 1.00 98.75 91 ILE A C 1
ATOM 733 O O . ILE A 1 91 ? 0.186 0.163 -12.331 1.00 98.75 91 ILE A O 1
ATOM 737 N N . HIS A 1 92 ? -1.420 -0.435 -10.881 1.00 98.69 92 HIS A N 1
ATOM 738 C CA . HIS A 1 92 ? -1.861 -1.619 -11.607 1.00 98.69 92 HIS A CA 1
ATOM 739 C C . HIS A 1 92 ? -2.265 -1.255 -13.041 1.00 98.69 92 HIS A C 1
ATOM 741 O O . HIS A 1 92 ? -1.829 -1.885 -14.004 1.00 98.69 92 HIS A O 1
ATOM 747 N N . THR A 1 93 ? -3.032 -0.179 -13.211 1.00 98.69 93 THR A N 1
ATOM 748 C CA . THR A 1 93 ? -3.482 0.292 -14.526 1.00 98.69 93 THR A CA 1
ATOM 749 C C . THR A 1 93 ? -2.321 0.740 -15.418 1.00 98.69 93 THR A C 1
ATOM 751 O O . THR A 1 93 ? -2.197 0.255 -16.546 1.00 98.69 93 THR A O 1
ATOM 754 N N . ILE A 1 94 ? -1.444 1.631 -14.939 1.00 98.44 94 ILE A N 1
ATOM 755 C CA . ILE A 1 94 ? -0.351 2.183 -15.764 1.00 98.44 94 ILE A CA 1
ATOM 756 C C . ILE A 1 94 ? 0.709 1.132 -16.112 1.00 98.44 94 ILE A C 1
ATOM 758 O O . ILE A 1 94 ? 1.350 1.231 -17.152 1.00 98.44 94 ILE A O 1
ATOM 762 N N . THR A 1 95 ? 0.843 0.082 -15.297 1.00 98.25 95 THR A N 1
ATOM 763 C CA . THR A 1 95 ? 1.734 -1.063 -15.557 1.00 98.25 95 THR A CA 1
ATOM 764 C C . THR A 1 95 ? 1.069 -2.185 -16.365 1.00 98.25 95 THR A C 1
ATOM 766 O O . THR A 1 95 ? 1.660 -3.251 -16.554 1.00 98.25 95 THR A O 1
ATOM 769 N N . SER A 1 96 ? -0.153 -1.965 -16.869 1.00 97.88 96 SER A N 1
ATOM 770 C CA . SER A 1 96 ? -0.939 -2.964 -17.607 1.00 97.88 96 SER A CA 1
ATOM 771 C C . SER A 1 96 ? -1.127 -4.278 -16.835 1.00 97.88 96 SER A C 1
ATOM 773 O O . SER A 1 96 ? -0.966 -5.362 -17.399 1.00 97.88 96 SER A O 1
ATOM 775 N N . GLY A 1 97 ? -1.436 -4.174 -15.542 1.00 97.94 97 GLY A N 1
ATOM 776 C CA . GLY A 1 97 ? -1.584 -5.301 -14.623 1.00 97.94 97 GLY A CA 1
ATOM 777 C C . GLY A 1 97 ? -0.271 -6.036 -14.397 1.00 97.94 97 GLY A C 1
ATOM 778 O O . GLY A 1 97 ? -0.218 -7.258 -14.513 1.00 97.94 97 GLY A O 1
ATOM 779 N N . TYR A 1 98 ? 0.810 -5.283 -14.180 1.00 98.00 98 TYR A N 1
ATOM 780 C CA . TYR A 1 98 ? 2.165 -5.816 -14.016 1.00 98.00 98 TYR A CA 1
ATOM 781 C C . TYR A 1 98 ? 2.605 -6.750 -15.154 1.00 98.00 98 TYR A C 1
ATOM 783 O O . TYR A 1 98 ? 3.315 -7.744 -14.953 1.00 98.00 98 TYR A O 1
ATOM 791 N N . LYS A 1 99 ? 2.212 -6.438 -16.392 1.00 97.62 99 LYS A N 1
ATOM 792 C CA . LYS A 1 99 ? 2.644 -7.206 -17.559 1.00 97.62 99 LYS A CA 1
ATOM 793 C C . LYS A 1 99 ? 4.071 -6.824 -17.941 1.00 97.62 99 LYS A C 1
ATOM 795 O O . LYS A 1 99 ? 4.381 -5.664 -18.179 1.00 97.62 99 LYS A O 1
ATOM 800 N N . LEU A 1 100 ? 4.939 -7.824 -18.059 1.00 97.88 100 LEU A N 1
ATOM 801 C CA . LEU A 1 100 ? 6.338 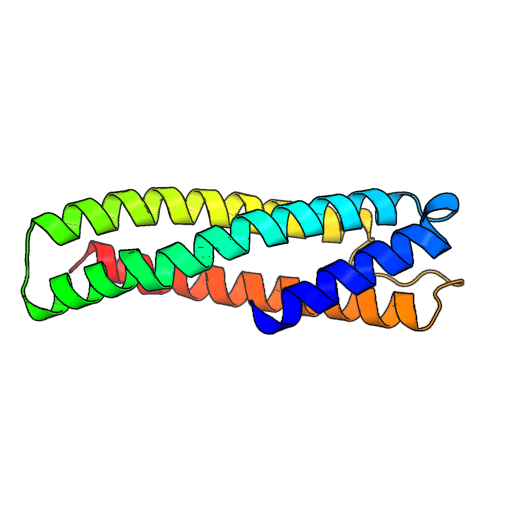-7.608 -18.426 1.00 97.88 100 LEU A CA 1
ATOM 802 C C . LEU A 1 100 ? 6.489 -7.275 -19.925 1.00 97.88 100 LEU A C 1
ATOM 804 O O . LEU A 1 100 ? 5.954 -8.024 -20.749 1.00 97.88 100 LEU A O 1
ATOM 808 N N . PRO A 1 101 ? 7.244 -6.222 -20.292 1.00 97.00 101 PRO A N 1
ATOM 809 C CA . PRO A 1 101 ? 7.638 -5.969 -21.677 1.00 97.00 101 PRO A CA 1
ATOM 810 C C . PRO A 1 101 ? 8.755 -6.919 -22.143 1.00 97.00 101 PRO A C 1
ATOM 812 O O . PRO A 1 101 ? 9.417 -7.580 -21.337 1.00 97.00 101 PRO A O 1
ATOM 815 N N . ASP A 1 102 ? 8.996 -6.969 -23.455 1.00 96.50 102 ASP A N 1
ATOM 816 C CA . ASP A 1 102 ? 9.985 -7.873 -24.069 1.00 96.50 102 ASP A CA 1
ATOM 817 C C . ASP A 1 102 ? 11.431 -7.589 -23.620 1.00 96.50 102 ASP A C 1
ATOM 819 O O . ASP A 1 102 ? 12.264 -8.496 -23.569 1.00 96.50 102 ASP A O 1
ATOM 823 N N . ASP A 1 103 ? 11.739 -6.342 -23.261 1.00 96.12 103 ASP A N 1
ATOM 824 C CA . ASP A 1 103 ? 13.049 -5.897 -22.777 1.00 96.12 103 ASP A CA 1
ATOM 825 C C . ASP A 1 103 ? 13.186 -5.949 -21.240 1.00 96.12 103 ASP A C 1
ATOM 827 O O . ASP A 1 103 ? 14.171 -5.456 -20.680 1.00 96.12 103 ASP A O 1
ATOM 831 N N . ALA A 1 104 ? 12.233 -6.574 -20.536 1.00 97.19 104 ALA A N 1
ATOM 832 C CA . ALA A 1 104 ? 12.249 -6.687 -19.081 1.00 97.19 104 ALA A CA 1
ATOM 833 C C . ALA A 1 104 ? 13.436 -7.523 -18.568 1.00 97.19 104 ALA A C 1
ATOM 835 O O . ALA A 1 104 ? 13.515 -8.746 -18.747 1.00 97.19 104 ALA A O 1
ATOM 836 N N . CYS A 1 105 ? 14.339 -6.874 -17.830 1.00 97.44 105 CYS A N 1
ATOM 837 C CA . CYS A 1 105 ? 15.437 -7.549 -17.143 1.00 97.44 105 CYS A CA 1
ATOM 838 C C . CYS A 1 105 ? 14.969 -8.277 -15.867 1.00 97.44 105 CYS A C 1
ATOM 840 O O . CYS A 1 105 ? 13.827 -8.148 -15.425 1.00 97.44 105 CYS A O 1
ATOM 842 N N . GLN A 1 106 ? 15.863 -9.030 -15.218 1.00 98.00 106 GLN A N 1
ATOM 843 C CA . GLN A 1 106 ? 15.517 -9.771 -13.998 1.00 98.00 106 GLN A CA 1
ATOM 844 C C . GLN A 1 106 ? 15.021 -8.858 -12.860 1.00 98.00 106 GLN A C 1
ATOM 846 O O . GLN A 1 106 ? 14.084 -9.225 -12.157 1.00 98.00 106 GLN A O 1
ATOM 851 N N . THR A 1 107 ? 15.601 -7.665 -12.704 1.00 97.88 107 THR A N 1
ATOM 852 C CA . THR A 1 107 ? 15.178 -6.675 -11.698 1.00 97.88 107 THR A CA 1
ATOM 853 C C . THR A 1 107 ? 13.753 -6.185 -11.949 1.00 97.88 107 THR A C 1
ATOM 855 O O . THR A 1 107 ? 12.983 -6.057 -11.003 1.00 97.88 107 THR A O 1
ATOM 858 N N . TYR A 1 108 ? 13.380 -5.990 -13.218 1.00 98.50 108 TYR A N 1
ATOM 859 C CA . TYR A 1 108 ? 12.016 -5.646 -13.630 1.00 98.50 108 TYR A CA 1
ATOM 860 C C . TYR A 1 108 ? 11.027 -6.721 -13.163 1.00 98.50 108 TYR A C 1
ATOM 862 O O . TYR A 1 108 ? 10.041 -6.422 -12.494 1.00 98.50 108 TYR A O 1
ATOM 870 N N . LYS A 1 109 ? 11.343 -7.995 -13.425 1.00 98.31 109 LYS A N 1
ATOM 871 C CA . LYS A 1 109 ? 10.508 -9.135 -13.010 1.00 98.31 109 LYS A CA 1
ATOM 872 C C . LYS A 1 109 ? 10.314 -9.207 -11.498 1.00 98.31 109 LYS A C 1
ATOM 874 O O . LYS A 1 109 ? 9.231 -9.550 -11.037 1.00 98.31 109 LYS A O 1
ATOM 879 N N . VAL A 1 110 ? 11.364 -8.910 -10.733 1.00 98.19 110 VAL A N 1
ATOM 880 C CA . VAL A 1 110 ? 11.293 -8.875 -9.267 1.00 98.19 110 VAL A CA 1
ATOM 881 C C . VAL A 1 110 ? 10.411 -7.721 -8.798 1.00 98.19 110 VAL A C 1
ATOM 883 O O . VAL A 1 110 ? 9.522 -7.951 -7.988 1.00 98.19 110 VAL A O 1
ATOM 886 N N . ALA A 1 111 ? 10.606 -6.516 -9.336 1.00 98.31 111 ALA A N 1
ATOM 887 C CA . ALA A 1 111 ? 9.821 -5.340 -8.969 1.00 98.31 111 ALA A CA 1
ATOM 888 C C . ALA A 1 111 ? 8.317 -5.550 -9.201 1.00 98.31 111 ALA A C 1
ATOM 890 O O . ALA A 1 111 ? 7.521 -5.289 -8.308 1.00 98.31 111 ALA A O 1
ATOM 891 N N . PHE A 1 112 ? 7.937 -6.077 -10.367 1.00 98.50 112 PHE A N 1
ATOM 892 C CA . PHE A 1 112 ? 6.533 -6.311 -10.711 1.00 98.50 112 PHE A CA 1
ATOM 893 C C . PHE A 1 112 ? 5.888 -7.399 -9.851 1.00 98.50 112 PHE A C 1
ATOM 895 O O . PHE A 1 112 ? 4.769 -7.222 -9.389 1.00 98.50 112 PHE A O 1
ATOM 902 N N . ARG A 1 113 ? 6.622 -8.470 -9.527 1.00 98.06 113 ARG A N 1
ATOM 903 C CA . ARG A 1 113 ? 6.140 -9.471 -8.565 1.00 98.06 113 ARG A CA 1
ATOM 904 C C . ARG A 1 113 ? 5.935 -8.882 -7.168 1.00 98.06 113 ARG A C 1
ATOM 906 O O . ARG A 1 113 ? 4.994 -9.258 -6.484 1.00 98.06 113 ARG A O 1
ATOM 913 N N . LEU A 1 114 ? 6.837 -8.004 -6.725 1.00 97.75 114 LEU A N 1
ATOM 914 C CA . LEU A 1 114 ? 6.711 -7.354 -5.421 1.00 97.75 114 LEU A CA 1
ATOM 915 C C . LEU A 1 114 ? 5.531 -6.378 -5.383 1.00 97.75 114 LEU A C 1
ATOM 917 O O . LEU A 1 114 ? 4.875 -6.306 -4.351 1.00 97.75 114 LEU A O 1
ATOM 921 N N . LEU A 1 115 ? 5.262 -5.656 -6.477 1.00 98.25 115 LEU A N 1
ATOM 922 C CA . LEU A 1 115 ? 4.083 -4.795 -6.606 1.00 98.25 115 LEU A CA 1
ATOM 923 C C . LEU A 1 115 ? 2.788 -5.603 -6.500 1.00 98.25 115 LEU A C 1
ATOM 925 O O . LEU A 1 115 ? 1.956 -5.283 -5.660 1.00 98.25 115 LEU A O 1
ATOM 929 N N . GLU A 1 116 ? 2.671 -6.676 -7.285 1.00 97.94 116 GLU A N 1
ATOM 930 C CA . GLU A 1 116 ? 1.509 -7.572 -7.271 1.00 97.94 116 GLU A CA 1
ATOM 931 C C . GLU A 1 116 ? 1.280 -8.169 -5.876 1.00 97.94 116 GLU A C 1
ATOM 933 O O . GLU A 1 116 ? 0.197 -8.056 -5.310 1.00 97.94 116 GLU A O 1
ATOM 938 N N . GLN A 1 117 ? 2.333 -8.714 -5.261 1.00 97.25 117 GLN A N 1
ATOM 939 C CA . GLN A 1 117 ? 2.242 -9.264 -3.910 1.00 97.25 117 GLN A CA 1
ATOM 940 C C . GLN A 1 117 ? 1.847 -8.204 -2.870 1.00 97.25 117 GLN A C 1
ATOM 942 O O . GLN A 1 117 ? 1.098 -8.496 -1.940 1.00 97.25 117 GLN A O 1
ATOM 947 N N . PHE A 1 118 ? 2.385 -6.989 -2.983 1.00 97.62 118 PHE A N 1
ATOM 948 C CA . PHE A 1 118 ? 2.064 -5.909 -2.058 1.00 97.62 118 PHE A CA 1
ATOM 949 C C . PHE A 1 118 ? 0.610 -5.450 -2.198 1.00 97.62 118 PHE A C 1
ATOM 951 O O . PHE A 1 118 ? -0.035 -5.218 -1.179 1.00 97.62 118 PHE A O 1
ATOM 958 N N . GLU A 1 119 ? 0.097 -5.347 -3.425 1.00 97.44 119 GLU A N 1
ATOM 959 C CA . GLU A 1 119 ? -1.306 -5.024 -3.701 1.00 97.44 119 GLU A CA 1
ATOM 960 C C . GLU A 1 119 ? -2.250 -6.065 -3.081 1.00 97.44 119 GLU A C 1
ATOM 962 O O . GLU A 1 119 ? -3.177 -5.702 -2.355 1.00 97.44 119 GLU A O 1
ATOM 967 N N . ASP A 1 120 ? -1.968 -7.355 -3.274 1.00 96.62 120 ASP A N 1
ATOM 968 C CA . ASP A 1 120 ? -2.749 -8.445 -2.678 1.00 96.62 120 ASP A CA 1
ATOM 969 C C . ASP A 1 120 ? -2.735 -8.394 -1.141 1.00 96.62 120 ASP A C 1
ATOM 971 O O . ASP A 1 120 ? -3.783 -8.481 -0.491 1.00 96.62 120 ASP A O 1
ATOM 975 N N . ASP A 1 121 ? -1.551 -8.217 -0.545 1.00 96.94 121 ASP A N 1
ATOM 976 C CA . ASP A 1 121 ? -1.394 -8.096 0.907 1.00 96.94 121 ASP A CA 1
ATOM 977 C C . ASP A 1 121 ? -2.155 -6.873 1.453 1.00 96.94 121 ASP A C 1
ATOM 979 O O . ASP A 1 121 ? -2.782 -6.957 2.516 1.00 96.94 121 ASP A O 1
ATOM 983 N N . LEU A 1 122 ? -2.112 -5.741 0.738 1.00 96.69 122 LEU A N 1
ATOM 984 C CA . LEU A 1 122 ? -2.819 -4.512 1.098 1.00 96.69 122 LEU A CA 1
ATOM 985 C C . LEU A 1 122 ? -4.333 -4.726 1.075 1.00 96.69 122 LEU A C 1
ATOM 987 O O . LEU A 1 122 ? -5.008 -4.398 2.051 1.00 96.69 122 LEU A O 1
ATOM 991 N N . HIS A 1 123 ? -4.866 -5.343 0.020 1.00 96.81 123 HIS A N 1
ATOM 992 C CA . HIS A 1 123 ? -6.291 -5.652 -0.078 1.00 96.81 123 HIS A CA 1
ATOM 993 C C . HIS A 1 123 ? -6.774 -6.552 1.060 1.00 96.81 123 HIS A C 1
ATOM 995 O O . HIS A 1 123 ? -7.839 -6.305 1.631 1.00 96.81 123 HIS A O 1
ATOM 1001 N N . ILE A 1 124 ? -5.996 -7.573 1.428 1.00 97.50 124 ILE A N 1
ATOM 1002 C CA . ILE A 1 124 ? -6.347 -8.465 2.540 1.00 97.50 124 ILE A CA 1
ATOM 1003 C C . ILE A 1 124 ? -6.380 -7.693 3.862 1.00 97.50 124 ILE A C 1
ATOM 1005 O O . ILE A 1 124 ? -7.346 -7.820 4.614 1.00 97.50 124 ILE A O 1
ATOM 1009 N N . HIS A 1 125 ? -5.356 -6.890 4.147 1.00 96.69 125 HIS A N 1
ATOM 1010 C CA . HIS A 1 125 ? -5.273 -6.086 5.370 1.00 96.69 125 HIS A CA 1
ATOM 1011 C C . HIS A 1 125 ? -6.447 -5.108 5.491 1.00 96.69 125 HIS A C 1
ATOM 1013 O O . HIS A 1 125 ? -7.216 -5.203 6.450 1.00 96.69 125 HIS A O 1
ATOM 1019 N N . VAL A 1 126 ? -6.678 -4.292 4.457 1.00 97.50 126 VAL A N 1
ATOM 1020 C CA . VAL A 1 126 ? -7.798 -3.342 4.407 1.00 97.50 126 VAL A CA 1
ATOM 1021 C C . VAL A 1 126 ? -9.136 -4.069 4.540 1.00 97.50 126 VAL A C 1
ATOM 1023 O O . VAL A 1 126 ? -10.038 -3.598 5.235 1.00 97.50 126 VAL A O 1
ATOM 1026 N N . HIS A 1 127 ? -9.294 -5.245 3.921 1.00 97.69 127 HIS A N 1
ATOM 1027 C CA . HIS A 1 127 ? -10.521 -6.024 4.051 1.00 97.69 127 HIS A CA 1
ATOM 1028 C C . HIS A 1 127 ? -10.771 -6.464 5.495 1.00 97.69 127 HIS A C 1
ATOM 1030 O O . HIS A 1 127 ? -11.888 -6.294 5.997 1.00 97.69 127 HIS A O 1
ATOM 1036 N N . LEU A 1 128 ? -9.756 -7.028 6.154 1.00 98.31 128 LEU A N 1
ATOM 1037 C CA .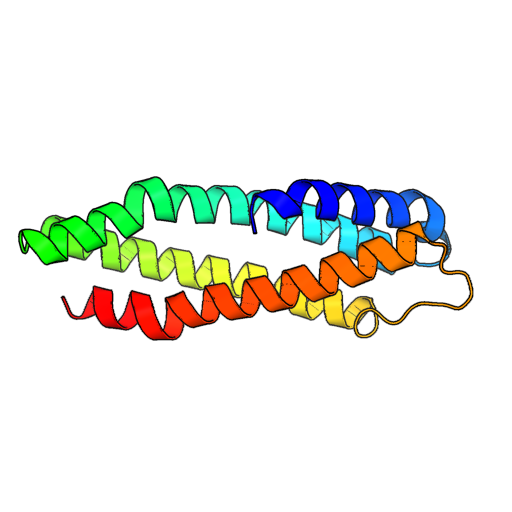 LEU A 1 128 ? -9.849 -7.469 7.545 1.00 98.31 128 LEU A CA 1
ATOM 1038 C C . LEU A 1 128 ? -10.211 -6.302 8.468 1.00 98.31 128 LEU A C 1
ATOM 1040 O O . LEU A 1 128 ? -11.011 -6.468 9.390 1.00 98.31 128 LEU A O 1
ATOM 1044 N N . GLU A 1 129 ? -9.690 -5.114 8.206 1.00 98.25 129 GLU A N 1
ATOM 1045 C CA . GLU A 1 129 ? -9.933 -3.956 9.054 1.00 98.25 129 GLU A CA 1
ATOM 1046 C C . GLU A 1 129 ? -11.284 -3.309 8.790 1.00 98.25 129 GLU A C 1
ATOM 1048 O O . GLU A 1 129 ? -12.148 -3.320 9.674 1.00 98.25 129 GLU A O 1
ATOM 1053 N N . ASN A 1 130 ? -11.527 -2.859 7.559 1.00 98.31 130 ASN A N 1
ATOM 1054 C CA . ASN A 1 130 ? -12.747 -2.142 7.195 1.00 98.31 130 ASN A CA 1
ATOM 1055 C C . ASN A 1 130 ? -14.003 -3.002 7.362 1.00 98.31 130 ASN A C 1
ATOM 1057 O O . ASN A 1 130 ? -15.055 -2.490 7.746 1.00 98.31 130 ASN A O 1
ATOM 1061 N N . ASN A 1 131 ? -13.916 -4.308 7.085 1.00 97.94 131 ASN A N 1
ATOM 1062 C CA . ASN A 1 131 ? -15.099 -5.171 7.044 1.00 97.94 131 ASN A CA 1
ATOM 1063 C C . ASN A 1 131 ? -15.256 -6.065 8.275 1.00 97.94 131 ASN A C 1
ATOM 1065 O O . ASN A 1 131 ? -16.347 -6.597 8.494 1.00 97.94 131 ASN A O 1
ATOM 1069 N N . ILE A 1 132 ? -14.210 -6.242 9.092 1.00 98.12 132 ILE A N 1
ATOM 1070 C CA . ILE A 1 132 ? -14.269 -7.139 10.254 1.00 98.12 132 ILE A CA 1
ATOM 1071 C C . ILE A 1 132 ? -13.920 -6.416 11.550 1.00 98.12 132 ILE A C 1
ATOM 1073 O O . ILE A 1 132 ? -14.743 -6.431 12.469 1.00 98.12 132 ILE A O 1
ATOM 1077 N N . LEU A 1 133 ? -12.733 -5.818 11.661 1.00 98.06 133 LEU A N 1
ATOM 1078 C CA . LEU A 1 133 ? -12.279 -5.211 12.913 1.00 98.06 133 LEU A CA 1
ATOM 1079 C C . LEU A 1 133 ? -13.077 -3.951 13.249 1.00 98.06 133 LEU A C 1
ATOM 1081 O O . LEU A 1 133 ? -13.697 -3.890 14.312 1.00 98.06 133 LEU A O 1
ATOM 1085 N N . TYR A 1 134 ? -13.111 -2.973 12.345 1.00 97.94 134 TYR A N 1
ATOM 1086 C CA . TYR A 1 134 ? -13.723 -1.669 12.593 1.00 97.94 134 TYR A CA 1
ATOM 1087 C C . TYR A 1 134 ? -15.231 -1.776 12.881 1.00 97.94 134 TYR A C 1
ATOM 1089 O O . TYR A 1 134 ? -15.675 -1.235 13.897 1.00 97.94 134 TYR A O 1
ATOM 1097 N N . PRO A 1 135 ? -16.038 -2.559 12.129 1.00 97.75 135 PRO A N 1
ATOM 1098 C CA . PRO A 1 135 ? -17.459 -2.714 12.439 1.00 97.75 135 PRO A CA 1
ATOM 1099 C C . PRO A 1 135 ? -17.730 -3.387 13.787 1.00 97.75 135 PRO A C 1
ATOM 1101 O O . PRO A 1 135 ? -18.795 -3.177 14.370 1.00 97.75 135 PRO A O 1
ATOM 1104 N N . LYS A 1 136 ? -16.810 -4.229 14.278 1.00 96.38 136 LYS A N 1
ATOM 1105 C CA . LYS A 1 136 ? -16.910 -4.831 15.614 1.00 96.38 136 LYS A CA 1
ATOM 1106 C C . LYS A 1 136 ? -16.499 -3.837 16.693 1.00 96.38 136 LYS A C 1
ATOM 1108 O O . LYS A 1 136 ? -17.214 -3.718 17.681 1.00 96.38 136 LYS A O 1
ATOM 1113 N N . ALA A 1 137 ? -15.409 -3.103 16.483 1.00 95.50 137 ALA A N 1
ATOM 1114 C CA . ALA A 1 137 ? -14.915 -2.093 17.413 1.00 95.50 137 ALA A CA 1
ATOM 1115 C C . ALA A 1 137 ? -15.942 -0.981 17.667 1.00 95.50 137 ALA A C 1
ATOM 1117 O O . ALA A 1 137 ? -16.157 -0.600 18.810 1.00 95.50 137 ALA A O 1
ATOM 1118 N N . LEU A 1 138 ? -16.646 -0.528 16.625 1.00 94.12 138 LEU A N 1
ATOM 1119 C CA . LEU A 1 138 ? -17.697 0.493 16.729 1.00 94.12 138 LEU A CA 1
ATOM 1120 C C . LEU A 1 138 ? -18.956 0.025 17.487 1.00 94.12 138 LEU A C 1
ATOM 1122 O O . LEU A 1 138 ? -19.801 0.848 17.833 1.00 94.12 138 LEU A O 1
ATOM 1126 N N . LYS A 1 139 ? -19.109 -1.287 17.715 1.00 92.81 139 LYS A N 1
ATOM 1127 C CA . LYS A 1 139 ? -20.249 -1.892 18.428 1.00 92.81 139 LYS A CA 1
ATOM 1128 C C . LYS A 1 139 ? -19.934 -2.300 19.868 1.00 92.81 139 LYS A C 1
ATOM 1130 O O . LYS A 1 139 ? -20.878 -2.643 20.581 1.00 92.81 139 LYS A O 1
ATOM 1135 N N . LEU A 1 140 ? -18.655 -2.330 20.259 1.00 88.12 140 LEU A N 1
ATOM 1136 C CA . LEU A 1 140 ? -18.243 -2.475 21.663 1.00 88.12 140 LEU A CA 1
ATOM 1137 C C . LEU A 1 140 ? -18.850 -1.336 22.457 1.00 88.12 140 LEU A C 1
ATOM 1139 O O . LEU A 1 140 ? -19.378 -1.555 23.566 1.00 88.12 140 LEU A O 1
#

pLDDT: mean 95.76, std 4.7, range [73.88, 98.75]

Radius of gyration: 17.93 Å; chains: 1; bounding box: 38×19×55 Å